Protein AF-A0A183HT15-F1 (afdb_monomer_lite)

Organism: NCBI:txid387005

pLDDT: mean 81.01, std 17.52, range [34.72, 97.5]

Foldseek 3Di:
DDDDDDDDPPPPPPPPPPPFDDDDPPDQATQPLVQADPPEAAEAEDEAEDEPQLCVVVVVPVVVVVVVVVVVQVSVQSNCVSRRYHYDYPYYYYDDHNDDDPVNVVVVVVVD

InterPro domains:
  IPR024079 Metallopeptidase, catalytic domain superfamily [G3DSA:3.40.390.10] (39-111)

Sequence (112 aa):
MSNITDQYETDEKIPRRSRREPAVWGEPAPDYSGVQLNDYIHFLHTLIFVDSKITNHYNSNMDNLKKNVMKLVQEANNYFYQINVRIIVVDILQTHCNNLSLYSFEEFRSRR

Radius of gyration: 23.67 Å; chains: 1; bounding box: 62×45×70 Å

Structure (mmCIF, N/CA/C/O backbone):
data_AF-A0A183HT15-F1
#
_entry.id   AF-A0A183HT15-F1
#
loop_
_atom_site.group_PDB
_atom_site.id
_atom_site.type_symbol
_atom_site.label_atom_id
_atom_site.label_alt_id
_atom_site.label_comp_id
_atom_site.label_asym_id
_atom_site.label_entity_id
_atom_site.label_seq_id
_atom_site.pdbx_PDB_ins_code
_atom_site.Cartn_x
_atom_site.Cartn_y
_atom_site.Cartn_z
_atom_site.occupancy
_atom_site.B_iso_or_equiv
_atom_site.auth_seq_id
_atom_site.auth_comp_id
_atom_site.auth_asym_id
_atom_site.auth_atom_id
_atom_site.pdbx_PDB_model_num
ATOM 1 N N . MET A 1 1 ? -44.783 36.878 48.214 1.00 39.12 1 MET A N 1
ATOM 2 C CA . MET A 1 1 ? -44.712 35.402 48.224 1.00 39.12 1 MET A CA 1
ATOM 3 C C . MET A 1 1 ? -44.898 34.905 46.799 1.00 39.12 1 MET A C 1
ATOM 5 O O . MET A 1 1 ? -45.881 35.302 46.195 1.00 39.12 1 MET A O 1
ATOM 9 N N . SER A 1 2 ? -43.964 34.059 46.338 1.00 39.66 2 SER A N 1
ATOM 10 C CA . SER A 1 2 ? -43.978 33.197 45.134 1.00 39.66 2 SER A CA 1
ATOM 11 C C . SER A 1 2 ? -44.034 33.872 43.753 1.00 39.66 2 SER A C 1
ATOM 13 O O . SER A 1 2 ? -44.817 34.788 43.562 1.00 39.66 2 SER A O 1
ATOM 15 N N . ASN A 1 3 ? -43.302 33.452 42.723 1.00 34.72 3 ASN A N 1
ATOM 16 C CA . ASN A 1 3 ? -42.272 32.424 42.585 1.00 34.72 3 ASN A CA 1
ATOM 17 C C . ASN A 1 3 ? -41.466 32.779 41.327 1.00 34.72 3 ASN A C 1
ATOM 19 O O . ASN A 1 3 ? -42.038 33.141 40.302 1.00 34.72 3 ASN A O 1
ATOM 23 N N . ILE A 1 4 ? -40.148 32.651 41.426 1.00 49.53 4 ILE A N 1
ATOM 24 C CA . ILE A 1 4 ? -39.240 32.544 40.284 1.00 49.53 4 ILE A CA 1
ATOM 25 C C . ILE A 1 4 ? -39.562 31.213 39.597 1.00 49.53 4 ILE A C 1
ATOM 27 O O . ILE A 1 4 ? -39.750 30.204 40.281 1.00 49.53 4 ILE A O 1
ATOM 31 N N . THR A 1 5 ? -39.655 31.178 38.270 1.00 41.47 5 THR A N 1
ATOM 32 C CA . THR A 1 5 ? -39.535 29.907 37.551 1.00 41.47 5 THR A CA 1
ATOM 33 C C . THR A 1 5 ? -38.815 30.132 36.238 1.00 41.47 5 THR A C 1
ATOM 35 O O . THR A 1 5 ? -39.332 30.761 35.316 1.00 41.47 5 THR A O 1
ATOM 38 N N . ASP A 1 6 ? -37.587 29.628 36.243 1.00 47.19 6 ASP A N 1
ATOM 39 C CA . ASP A 1 6 ? -36.683 29.447 35.126 1.00 47.19 6 ASP A CA 1
ATOM 40 C C . ASP A 1 6 ? -37.400 28.871 33.903 1.00 47.19 6 ASP A C 1
ATOM 42 O O . ASP A 1 6 ? -38.020 27.807 33.972 1.00 47.19 6 ASP A O 1
ATOM 46 N N . GLN A 1 7 ? -37.252 29.534 32.759 1.00 42.66 7 GLN A N 1
ATOM 47 C CA . GLN A 1 7 ? -37.323 28.846 31.478 1.00 42.66 7 GLN A CA 1
ATOM 48 C C . GLN A 1 7 ? -35.897 28.714 30.968 1.00 42.66 7 GLN A C 1
ATOM 50 O O . GLN A 1 7 ? -35.272 29.675 30.532 1.00 42.66 7 GLN A O 1
ATOM 55 N N . TYR A 1 8 ? -35.387 27.497 31.121 1.00 42.56 8 TYR A N 1
ATOM 56 C CA . TYR A 1 8 ? -34.143 27.016 30.559 1.00 42.56 8 TYR A CA 1
ATOM 57 C C . TYR A 1 8 ? -34.155 27.247 29.043 1.00 42.56 8 TYR A C 1
ATOM 59 O O . TYR A 1 8 ? -34.782 26.490 28.303 1.00 42.56 8 TYR A O 1
ATOM 67 N N . GLU A 1 9 ? -33.442 28.273 28.578 1.00 41.44 9 GLU A N 1
ATOM 68 C CA . GLU A 1 9 ? -32.868 28.258 27.237 1.00 41.44 9 GLU A CA 1
ATOM 69 C C . GLU A 1 9 ? -31.937 27.046 27.188 1.00 41.44 9 GLU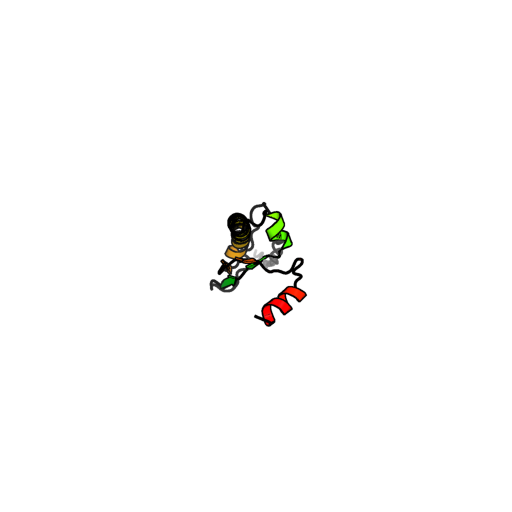 A C 1
ATOM 71 O O . GLU A 1 9 ? -30.816 27.057 27.702 1.00 41.44 9 GLU A O 1
ATOM 76 N N . THR A 1 10 ? -32.430 25.945 26.625 1.00 45.44 10 THR A N 1
ATOM 77 C CA . THR A 1 10 ? -31.576 24.877 26.125 1.00 45.44 10 THR A CA 1
ATOM 78 C C . THR A 1 10 ? -30.768 25.471 24.988 1.00 45.44 10 THR A C 1
ATOM 80 O O . THR A 1 10 ? -31.184 25.457 23.832 1.00 45.44 10 THR A O 1
ATOM 83 N N . ASP A 1 11 ? -29.627 26.040 25.360 1.00 43.84 11 ASP A N 1
ATOM 84 C CA . ASP A 1 11 ? -28.505 26.348 24.494 1.00 43.84 11 ASP A CA 1
ATOM 85 C C . ASP A 1 11 ? -28.067 25.007 23.887 1.00 43.84 11 ASP A C 1
ATOM 87 O O . ASP A 1 11 ? -27.216 24.288 24.426 1.00 43.84 11 ASP A O 1
ATOM 91 N N . GLU A 1 12 ? -28.771 24.584 22.829 1.00 46.84 12 GLU A N 1
ATOM 92 C CA . GLU A 1 12 ? -28.378 23.479 21.972 1.00 46.84 12 GLU A CA 1
ATOM 93 C C . GLU A 1 12 ? -27.013 23.861 21.419 1.00 46.84 12 GLU A C 1
ATOM 95 O O . GLU A 1 12 ? -26.879 24.528 20.392 1.00 46.84 12 GLU A O 1
ATOM 100 N N . LYS A 1 13 ? -25.971 23.465 22.153 1.00 47.97 13 LYS A N 1
ATOM 101 C CA . LYS A 1 13 ? -24.593 23.505 21.698 1.00 47.97 13 LYS A CA 1
ATOM 102 C C . LYS A 1 13 ? -24.546 22.653 20.447 1.00 47.97 13 LYS A C 1
ATOM 104 O O . LYS A 1 13 ? -24.332 21.445 20.528 1.00 47.97 13 LYS A O 1
ATOM 109 N N . ILE A 1 14 ? -24.742 23.295 19.297 1.00 48.78 14 ILE A N 1
ATOM 110 C CA . ILE A 1 14 ? -24.435 22.738 17.990 1.00 48.78 14 ILE A CA 1
ATOM 111 C C . ILE A 1 14 ? -23.033 22.154 18.157 1.00 48.78 14 ILE A C 1
ATOM 113 O O . ILE A 1 14 ? -22.107 22.921 18.459 1.00 48.78 14 ILE A O 1
ATOM 117 N N . PRO A 1 15 ? -22.862 20.821 18.080 1.00 53.97 15 PRO A N 1
ATOM 118 C CA . PRO A 1 15 ? -21.576 20.216 18.346 1.00 53.97 15 PRO A CA 1
ATOM 119 C C . PRO A 1 15 ? -20.614 20.856 17.361 1.00 53.97 15 PRO A C 1
ATOM 121 O O . PRO A 1 15 ? -20.802 20.762 16.144 1.00 53.97 15 PRO A O 1
ATOM 124 N N . ARG A 1 16 ? -19.633 21.598 17.895 1.00 52.09 16 ARG A N 1
ATOM 125 C CA . ARG A 1 16 ? -18.547 22.173 17.103 1.00 52.09 16 ARG A CA 1
ATOM 126 C C . ARG A 1 16 ? -18.064 21.029 16.236 1.00 52.09 16 ARG A C 1
ATOM 128 O O . ARG A 1 16 ? -17.613 20.033 16.797 1.00 52.09 16 ARG A O 1
ATOM 135 N N . ARG A 1 17 ? -18.245 21.120 14.910 1.00 53.31 17 ARG A N 1
ATOM 136 C CA . ARG A 1 17 ? -17.742 20.108 13.975 1.00 53.31 17 ARG A CA 1
ATOM 137 C C . ARG A 1 17 ? -16.314 19.828 14.407 1.00 53.31 17 ARG A C 1
ATOM 139 O O . ARG A 1 17 ? -15.484 20.730 14.294 1.00 53.31 17 ARG A O 1
ATOM 146 N N . SER A 1 18 ? -16.075 18.641 14.972 1.00 58.31 18 SER A N 1
ATOM 147 C CA . SER A 1 18 ?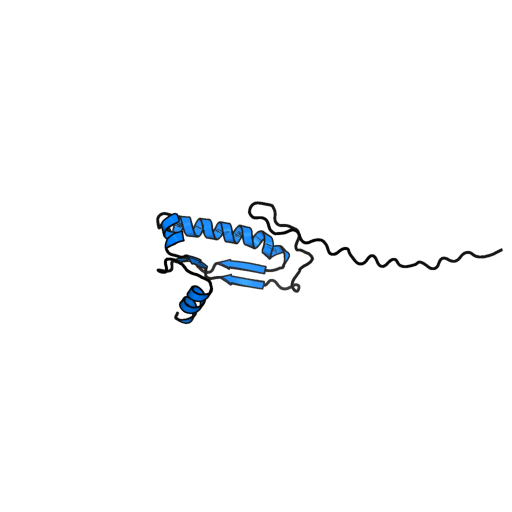 -14.735 18.234 15.367 1.00 58.31 18 SER A CA 1
ATOM 148 C C . SER A 1 18 ? -13.896 18.406 14.115 1.00 58.31 18 SER A C 1
ATOM 150 O O . SER A 1 18 ? -14.211 17.834 13.063 1.00 58.31 18 SER A O 1
ATOM 152 N N . ARG A 1 19 ? -12.968 19.360 14.159 1.00 57.28 19 ARG A N 1
ATOM 153 C CA . ARG A 1 19 ? -12.181 19.729 12.995 1.00 57.28 19 ARG A CA 1
ATOM 154 C C . ARG A 1 19 ? -11.306 18.519 12.717 1.00 57.28 19 ARG A C 1
ATOM 156 O O . ARG A 1 19 ? -10.331 18.306 13.420 1.00 57.28 19 ARG A O 1
ATOM 163 N N . ARG A 1 20 ? -11.715 17.710 11.737 1.00 64.69 20 ARG A N 1
ATOM 164 C CA . ARG A 1 20 ? -10.988 16.508 11.325 1.00 64.69 20 ARG A CA 1
ATOM 165 C C . ARG A 1 20 ? -9.570 16.930 10.974 1.00 64.69 20 ARG A C 1
ATOM 167 O O . ARG A 1 20 ? -9.385 17.794 10.112 1.00 64.69 20 ARG A O 1
ATOM 174 N N . GLU A 1 21 ? -8.597 16.366 11.668 1.00 77.75 21 GLU A N 1
ATOM 175 C CA . GLU A 1 21 ? -7.202 16.647 11.372 1.00 77.75 21 GLU A CA 1
ATOM 176 C C . GLU A 1 21 ? -6.791 15.880 10.105 1.00 77.75 21 GLU A C 1
ATOM 178 O O . GLU A 1 21 ? -7.303 14.783 9.833 1.00 77.75 21 GLU A O 1
ATOM 183 N N . PRO A 1 22 ? -5.933 16.478 9.263 1.00 79.62 22 PRO A N 1
ATOM 184 C CA . PRO A 1 22 ? -5.454 15.810 8.065 1.00 79.62 22 PRO A CA 1
ATOM 185 C C . PRO A 1 22 ? -4.622 14.587 8.451 1.00 79.62 22 PRO A C 1
ATOM 187 O O . PRO A 1 22 ? -3.840 14.634 9.397 1.00 79.62 22 PRO A O 1
ATOM 190 N N . ALA A 1 23 ? -4.750 13.508 7.683 1.00 79.50 23 ALA A N 1
ATOM 191 C CA . ALA A 1 23 ? -3.823 12.395 7.791 1.00 79.50 23 ALA A CA 1
ATOM 192 C C . ALA A 1 23 ? -2.438 12.875 7.333 1.00 79.50 23 ALA A C 1
ATOM 194 O O . ALA A 1 23 ? -2.260 13.252 6.172 1.00 79.50 23 ALA A O 1
ATOM 195 N N . VAL A 1 24 ? -1.472 12.885 8.251 1.00 83.31 24 VAL A N 1
ATOM 196 C CA . VAL A 1 24 ? -0.072 13.214 7.964 1.00 83.31 24 VAL A CA 1
ATOM 197 C C . VAL A 1 24 ? 0.735 11.925 7.983 1.00 83.31 24 VAL A C 1
ATOM 199 O O . VAL A 1 24 ? 0.647 11.137 8.921 1.00 83.31 24 VAL A O 1
ATOM 202 N N . TRP A 1 25 ? 1.506 11.695 6.922 1.00 75.56 25 TRP A N 1
ATOM 203 C CA . TRP A 1 25 ? 2.304 10.483 6.785 1.00 75.56 25 TRP A CA 1
ATOM 204 C C . TRP A 1 25 ? 3.407 10.418 7.847 1.00 75.56 25 TRP A C 1
ATOM 206 O O . TRP A 1 25 ? 4.207 11.345 7.956 1.00 75.56 25 TRP A O 1
ATOM 216 N N . GLY A 1 26 ? 3.479 9.305 8.579 1.00 76.94 26 GLY A N 1
ATOM 217 C CA . GLY A 1 26 ? 4.474 9.084 9.634 1.00 76.94 26 GLY A CA 1
ATOM 218 C C . GLY A 1 26 ? 4.083 9.633 11.010 1.00 76.94 26 GLY A C 1
ATOM 219 O O . GLY A 1 26 ? 4.760 9.322 11.985 1.00 76.94 26 GLY A O 1
ATOM 220 N N . GLU A 1 27 ? 2.986 10.383 11.101 1.00 83.12 27 GLU A N 1
ATOM 221 C CA . GLU A 1 27 ? 2.368 10.782 12.366 1.00 83.12 27 GLU A CA 1
ATOM 222 C C . GLU A 1 27 ? 1.271 9.777 12.760 1.00 83.12 27 GLU A C 1
ATOM 224 O O . GLU A 1 27 ? 0.699 9.113 11.884 1.00 83.12 27 GLU A O 1
ATOM 229 N N . PRO A 1 28 ? 0.930 9.659 14.057 1.00 80.50 28 PRO A N 1
ATOM 230 C CA . PRO A 1 28 ? -0.211 8.862 14.492 1.00 80.50 28 PRO A CA 1
ATOM 231 C C . PRO A 1 28 ? -1.492 9.247 13.744 1.00 80.50 28 PRO A C 1
ATOM 233 O O . PRO A 1 28 ? -1.751 10.423 13.487 1.00 80.50 28 PRO A O 1
ATOM 236 N N . ALA A 1 29 ? -2.311 8.250 13.404 1.00 80.56 29 ALA A N 1
ATOM 237 C CA . ALA A 1 29 ? -3.566 8.495 12.708 1.00 80.56 29 ALA A CA 1
ATOM 238 C C . ALA A 1 29 ? -4.501 9.378 13.560 1.00 80.56 29 ALA A C 1
ATOM 240 O O . ALA A 1 29 ? -4.775 9.013 14.707 1.00 80.56 29 ALA A O 1
ATOM 241 N N . PRO A 1 30 ? -5.024 10.497 13.017 1.00 81.94 30 PRO A N 1
ATOM 242 C CA . PRO A 1 30 ? -6.045 11.283 13.698 1.00 81.94 30 PRO A CA 1
ATOM 243 C C . PRO A 1 30 ? -7.304 10.475 14.006 1.00 81.94 30 PRO A C 1
ATOM 245 O O . PRO A 1 30 ? -7.552 9.440 13.387 1.00 81.94 30 PRO A O 1
ATOM 248 N N . ASP A 1 31 ? -8.125 10.979 14.925 1.00 83.50 31 ASP A N 1
ATOM 249 C CA . ASP A 1 31 ? -9.404 10.357 15.257 1.00 83.50 31 ASP A CA 1
ATOM 250 C C . ASP A 1 31 ? -10.460 10.605 14.159 1.00 83.50 31 ASP A C 1
ATOM 252 O O . ASP A 1 31 ? -10.923 11.728 13.931 1.00 83.50 31 ASP A O 1
ATOM 256 N N . TYR A 1 32 ? -10.857 9.525 13.489 1.00 78.62 32 TYR A N 1
ATOM 257 C CA . TYR A 1 32 ? -11.916 9.453 12.483 1.00 78.62 32 TYR A CA 1
ATOM 258 C C . TYR A 1 32 ? -13.138 8.655 12.958 1.00 78.62 32 TYR A C 1
ATOM 260 O O . TYR A 1 32 ? -14.033 8.392 12.154 1.00 78.62 32 TYR A O 1
ATOM 268 N N . SER A 1 33 ? -13.229 8.302 14.244 1.00 74.25 33 SER A N 1
ATOM 269 C CA . SER A 1 33 ? -14.343 7.522 14.809 1.00 74.25 33 SER A CA 1
ATOM 270 C C . SER A 1 33 ? -15.720 8.164 14.591 1.00 74.25 33 SER A C 1
ATOM 272 O O . SER A 1 33 ? -16.717 7.468 14.418 1.00 74.25 33 SER A O 1
ATOM 274 N N . GLY A 1 34 ? -15.785 9.496 14.486 1.00 73.06 34 GLY A N 1
ATOM 275 C CA . GLY A 1 34 ? -17.009 10.227 14.133 1.00 73.06 34 GLY A CA 1
ATOM 276 C C . GLY A 1 34 ? -17.489 10.029 12.685 1.00 73.06 34 GLY A C 1
ATOM 277 O O . GLY A 1 34 ? -18.457 10.666 12.272 1.00 73.06 34 GLY A O 1
ATOM 278 N N . VAL A 1 35 ? -16.795 9.208 11.889 1.00 73.81 35 VAL A N 1
ATOM 279 C CA . VAL A 1 35 ? -17.108 8.873 10.489 1.00 73.81 35 VAL A CA 1
ATOM 280 C C . VAL A 1 35 ? -17.270 7.364 10.325 1.00 73.81 35 VAL A C 1
ATOM 282 O O . VAL A 1 35 ? -16.854 6.788 9.321 1.00 73.81 35 VAL A O 1
ATOM 285 N N . GLN A 1 36 ? -17.855 6.699 11.317 1.00 63.84 36 GLN A N 1
ATOM 286 C CA . GLN A 1 36 ? -18.218 5.303 11.149 1.00 63.84 36 GLN A CA 1
ATOM 287 C C . GLN A 1 36 ? -19.207 5.183 9.985 1.00 63.84 36 GLN A C 1
ATOM 289 O O . GLN A 1 36 ? -20.311 5.733 9.995 1.00 63.84 36 GLN A O 1
ATOM 294 N N . LEU A 1 37 ? -18.778 4.450 8.954 1.00 64.50 37 LEU A N 1
ATOM 295 C CA . LEU A 1 37 ? -19.705 3.726 8.098 1.00 64.50 37 LEU A CA 1
ATOM 296 C C . LEU A 1 37 ? -20.565 2.834 9.011 1.00 64.50 37 LEU A C 1
ATOM 298 O O . LEU A 1 37 ? -20.187 2.588 10.155 1.00 64.50 37 LEU A O 1
ATOM 302 N N . ASN A 1 38 ? -21.724 2.387 8.528 1.00 70.88 38 ASN A N 1
ATOM 303 C CA . ASN A 1 38 ? -22.574 1.413 9.225 1.00 70.88 38 ASN A CA 1
ATOM 304 C C . ASN A 1 38 ? -21.773 0.330 9.991 1.00 70.88 38 ASN A C 1
ATOM 306 O O . ASN A 1 38 ? -20.627 0.044 9.657 1.00 70.88 38 ASN A O 1
ATOM 310 N N . ASP A 1 39 ? -22.386 -0.337 10.971 1.00 80.88 39 ASP A N 1
ATOM 311 C CA . ASP A 1 39 ? -21.701 -1.297 11.868 1.00 80.88 39 ASP A CA 1
ATOM 312 C C . ASP A 1 39 ? -21.055 -2.519 11.167 1.00 80.88 39 ASP A C 1
ATOM 314 O O . ASP A 1 39 ? -20.495 -3.407 11.812 1.00 80.88 39 ASP A O 1
ATOM 318 N N . TYR A 1 40 ? -21.112 -2.582 9.836 1.00 88.12 40 TYR A N 1
ATOM 319 C CA . TYR A 1 40 ? -20.489 -3.601 9.015 1.00 88.12 40 TYR A CA 1
ATOM 320 C C . TYR A 1 40 ? -19.045 -3.262 8.660 1.00 88.12 40 TYR A C 1
ATOM 322 O O . TYR A 1 40 ? -18.688 -2.151 8.275 1.00 88.12 40 TYR A O 1
ATOM 330 N N . ILE A 1 41 ? -18.220 -4.302 8.703 1.00 90.50 41 ILE A N 1
ATOM 331 C CA . ILE A 1 41 ? -16.842 -4.263 8.241 1.00 90.50 41 ILE A CA 1
ATOM 332 C C . ILE A 1 41 ? -16.810 -4.395 6.716 1.00 90.50 41 ILE A C 1
ATOM 334 O O . ILE A 1 41 ? -17.261 -5.401 6.167 1.00 90.50 41 ILE A O 1
ATOM 338 N N . HIS A 1 42 ? -16.202 -3.422 6.042 1.00 91.94 42 HIS A N 1
ATOM 339 C CA . HIS A 1 42 ? -15.987 -3.433 4.597 1.00 91.94 42 HIS A CA 1
ATOM 340 C C . HIS A 1 42 ? -14.582 -3.932 4.270 1.00 91.94 42 HIS A C 1
ATOM 342 O O . HIS A 1 42 ? -13.584 -3.327 4.666 1.00 91.94 42 HIS A O 1
ATOM 348 N N . PHE A 1 43 ? -14.492 -5.027 3.519 1.00 94.62 43 PHE A N 1
ATOM 349 C CA . PHE A 1 43 ? -13.220 -5.567 3.045 1.00 94.62 43 PHE A CA 1
ATOM 350 C C . PHE A 1 43 ? -12.937 -5.096 1.621 1.00 94.62 43 PHE A C 1
ATOM 352 O O . PHE A 1 43 ? -13.646 -5.460 0.682 1.00 94.62 43 PHE A O 1
ATOM 359 N N . LEU A 1 44 ? -11.873 -4.313 1.454 1.00 95.44 44 LEU A N 1
ATOM 360 C CA . LEU A 1 44 ? -11.395 -3.883 0.148 1.00 95.44 44 LEU A CA 1
ATOM 361 C C . LEU A 1 44 ? -10.295 -4.836 -0.323 1.00 95.44 44 LEU A C 1
ATOM 363 O O . LEU A 1 44 ? -9.142 -4.722 0.089 1.00 95.44 44 LEU A O 1
ATOM 367 N N . HIS A 1 45 ? -10.665 -5.780 -1.183 1.00 96.81 45 HIS A N 1
ATOM 368 C CA . HIS A 1 45 ? -9.712 -6.665 -1.846 1.00 96.81 45 HIS A CA 1
ATOM 369 C C . HIS A 1 45 ? -9.002 -5.902 -2.967 1.00 96.81 45 HIS A C 1
ATOM 371 O O . HIS A 1 45 ? -9.618 -5.526 -3.965 1.00 96.81 45 HIS A O 1
ATOM 377 N N . THR A 1 46 ? -7.704 -5.674 -2.800 1.00 95.44 46 THR A N 1
ATOM 378 C CA . THR A 1 46 ? -6.920 -4.785 -3.657 1.00 95.44 46 THR A CA 1
ATOM 379 C C . THR A 1 46 ? -5.818 -5.550 -4.372 1.00 95.44 46 THR A C 1
ATOM 381 O O . THR A 1 46 ? -4.998 -6.219 -3.746 1.00 95.44 46 THR A O 1
ATOM 384 N N . LEU A 1 47 ? -5.761 -5.389 -5.692 1.00 95.19 47 LEU A N 1
ATOM 385 C CA . LEU A 1 47 ? -4.616 -5.760 -6.516 1.00 95.19 47 LEU A CA 1
ATOM 386 C C . LEU A 1 47 ? -3.792 -4.500 -6.780 1.00 95.19 47 LEU A C 1
ATOM 388 O O . LEU A 1 47 ? -4.312 -3.532 -7.338 1.00 95.19 47 LEU A O 1
ATOM 392 N N . ILE A 1 48 ? -2.529 -4.497 -6.361 1.00 95.19 48 ILE A N 1
ATOM 393 C CA . ILE A 1 48 ? -1.661 -3.325 -6.488 1.00 95.19 48 ILE A CA 1
ATOM 394 C C . ILE A 1 48 ? -0.780 -3.491 -7.718 1.00 95.19 48 ILE A C 1
ATOM 396 O O . ILE A 1 48 ? -0.110 -4.508 -7.878 1.00 95.19 48 ILE A O 1
ATOM 400 N N . PHE A 1 49 ? -0.753 -2.470 -8.569 1.00 93.75 49 PHE A N 1
ATOM 401 C CA . PHE A 1 49 ? 0.136 -2.414 -9.720 1.00 93.75 49 PHE A CA 1
ATOM 402 C C . PHE A 1 49 ? 1.225 -1.380 -9.492 1.00 93.75 49 PHE A C 1
ATOM 404 O O . PHE A 1 49 ? 0.953 -0.267 -9.048 1.00 93.75 49 PHE A O 1
ATOM 411 N N . VAL A 1 50 ? 2.456 -1.759 -9.811 1.00 93.38 50 VAL A N 1
ATOM 412 C CA . VAL A 1 50 ? 3.633 -0.913 -9.650 1.00 93.38 50 VAL A CA 1
ATOM 413 C C . VAL A 1 50 ? 4.281 -0.705 -11.010 1.00 93.38 50 VAL A C 1
ATOM 415 O O . VAL A 1 50 ? 4.397 -1.636 -11.808 1.00 93.38 50 VAL A O 1
ATOM 418 N N . ASP A 1 51 ? 4.629 0.539 -11.320 1.00 92.50 51 ASP A N 1
ATOM 419 C CA . ASP A 1 51 ? 5.241 0.880 -12.598 1.00 92.50 51 ASP A CA 1
ATOM 420 C C . ASP A 1 51 ? 6.723 0.477 -12.652 1.00 92.50 51 ASP A C 1
ATOM 422 O O . ASP A 1 51 ? 7.368 0.186 -11.639 1.00 92.50 51 ASP A O 1
ATOM 426 N N . SER A 1 52 ? 7.275 0.443 -13.863 1.00 91.94 52 SER A N 1
ATOM 427 C CA . SER A 1 52 ? 8.666 0.033 -14.062 1.00 91.94 52 SER A CA 1
ATOM 428 C C . SER A 1 52 ? 9.672 1.016 -13.452 1.00 91.94 52 SER A C 1
ATOM 430 O O . SER A 1 52 ? 10.773 0.603 -13.096 1.00 91.94 52 SER A O 1
ATOM 432 N N . LYS A 1 53 ? 9.324 2.297 -13.272 1.00 92.81 53 LYS A N 1
ATOM 433 C CA . LYS A 1 53 ? 10.219 3.267 -12.623 1.00 92.81 53 LYS A CA 1
ATOM 434 C C . LYS A 1 53 ? 10.371 2.984 -11.138 1.00 92.81 53 LYS A C 1
ATOM 436 O O . LYS A 1 53 ? 11.495 2.991 -10.641 1.00 92.81 53 LYS A O 1
ATOM 441 N N . ILE A 1 54 ? 9.271 2.702 -10.446 1.00 91.88 54 ILE A N 1
ATOM 442 C CA . ILE A 1 54 ? 9.289 2.316 -9.037 1.00 91.88 54 ILE A CA 1
ATOM 443 C C . ILE A 1 54 ? 10.028 0.987 -8.893 1.00 91.88 54 ILE A C 1
ATOM 445 O O . ILE A 1 54 ? 10.922 0.882 -8.059 1.00 91.88 54 ILE A O 1
ATOM 449 N N . THR A 1 55 ? 9.751 -0.008 -9.741 1.00 93.38 55 THR A N 1
ATOM 450 C CA . THR A 1 55 ? 10.499 -1.272 -9.690 1.00 93.38 55 THR A CA 1
ATOM 451 C C . THR A 1 55 ? 12.004 -1.065 -9.876 1.00 93.38 55 THR A C 1
ATOM 453 O O . THR A 1 55 ? 12.799 -1.612 -9.108 1.00 93.38 55 THR A O 1
ATOM 456 N N . ASN A 1 56 ? 12.411 -0.214 -10.820 1.00 93.50 56 ASN A N 1
ATOM 457 C CA . ASN A 1 56 ? 13.818 0.125 -11.034 1.00 93.50 56 ASN A CA 1
ATOM 458 C C . ASN A 1 56 ? 14.436 0.870 -9.842 1.00 93.50 56 ASN A C 1
ATOM 460 O O . ASN A 1 56 ? 15.582 0.597 -9.497 1.00 93.50 56 ASN A O 1
ATOM 464 N N . HIS A 1 57 ? 13.686 1.753 -9.174 1.00 94.25 57 HIS A N 1
ATOM 465 C CA . HIS A 1 57 ? 14.134 2.428 -7.950 1.00 94.25 57 HIS A CA 1
ATOM 466 C C . HIS A 1 57 ? 14.490 1.432 -6.834 1.00 94.25 57 HIS A C 1
ATOM 468 O O . HIS A 1 57 ? 15.454 1.636 -6.101 1.00 94.25 57 HIS A O 1
ATOM 474 N N . TYR A 1 58 ? 13.769 0.312 -6.752 1.00 94.88 58 TYR A N 1
ATOM 475 C CA . TYR A 1 58 ? 14.074 -0.794 -5.839 1.00 94.88 58 TYR A CA 1
ATOM 476 C C . TYR A 1 58 ? 15.055 -1.825 -6.432 1.00 94.88 58 TYR A C 1
ATOM 478 O O . TYR A 1 58 ? 15.086 -2.974 -5.987 1.00 94.88 58 TYR A O 1
ATOM 486 N N . ASN A 1 59 ? 15.870 -1.440 -7.421 1.00 95.38 59 ASN A N 1
ATOM 487 C CA . ASN A 1 59 ? 16.850 -2.297 -8.103 1.00 95.38 59 ASN A CA 1
ATOM 488 C C . ASN A 1 59 ? 16.241 -3.576 -8.702 1.00 95.38 59 ASN A C 1
ATOM 490 O O . ASN A 1 59 ? 16.877 -4.627 -8.713 1.00 95.38 59 ASN A O 1
ATOM 494 N N . SER A 1 60 ? 14.988 -3.511 -9.161 1.00 93.19 60 SER A N 1
ATOM 495 C CA . SER A 1 60 ? 14.219 -4.669 -9.642 1.00 93.19 60 SER A CA 1
ATOM 496 C C . SER A 1 60 ? 14.045 -5.802 -8.619 1.00 93.19 60 SER A C 1
ATOM 498 O O . SER A 1 60 ? 13.647 -6.910 -8.974 1.00 93.19 60 SER A O 1
ATOM 500 N N . ASN A 1 61 ? 14.292 -5.538 -7.332 1.00 96.19 61 ASN A N 1
ATOM 501 C CA . ASN A 1 61 ? 14.063 -6.500 -6.263 1.00 96.19 61 ASN A CA 1
ATOM 502 C C . ASN A 1 61 ? 12.589 -6.455 -5.833 1.00 96.19 61 ASN A C 1
ATOM 504 O O . ASN A 1 61 ? 12.188 -5.653 -4.982 1.00 96.19 61 ASN A O 1
ATOM 508 N N . MET A 1 62 ? 11.784 -7.330 -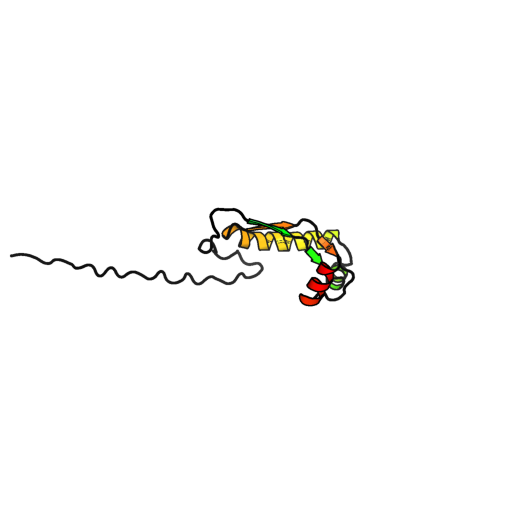6.438 1.00 94.69 62 MET A N 1
ATOM 509 C CA . MET A 1 62 ? 10.348 -7.402 -6.174 1.00 94.69 62 MET A CA 1
ATOM 510 C C . MET A 1 62 ? 10.022 -7.790 -4.729 1.00 94.69 62 MET A C 1
ATOM 512 O O . MET A 1 62 ? 9.039 -7.285 -4.200 1.00 94.69 62 MET A O 1
ATOM 516 N N . ASP A 1 63 ? 10.840 -8.596 -4.052 1.00 96.56 63 ASP A N 1
ATOM 517 C CA . ASP A 1 63 ? 10.590 -8.967 -2.651 1.00 96.56 63 ASP A CA 1
ATOM 518 C C . ASP A 1 63 ? 10.714 -7.756 -1.721 1.00 96.56 63 ASP A C 1
ATOM 520 O O . ASP A 1 63 ? 9.848 -7.500 -0.877 1.00 96.56 63 ASP A O 1
ATOM 524 N N . ASN A 1 64 ? 11.764 -6.952 -1.911 1.00 96.38 64 ASN A N 1
ATOM 525 C CA . ASN A 1 64 ? 11.954 -5.715 -1.160 1.00 96.38 64 ASN A CA 1
ATOM 526 C C . ASN A 1 64 ? 10.848 -4.697 -1.476 1.00 96.38 64 ASN A C 1
ATOM 528 O O . ASN A 1 64 ? 10.300 -4.067 -0.570 1.00 96.38 64 ASN A O 1
ATOM 532 N N . LEU A 1 65 ? 10.475 -4.557 -2.747 1.00 96.31 65 LEU A N 1
ATOM 533 C CA . LEU A 1 65 ? 9.387 -3.678 -3.167 1.00 96.31 65 LEU A CA 1
ATOM 534 C C . LEU A 1 65 ? 8.054 -4.099 -2.539 1.00 96.31 65 LEU A C 1
ATOM 536 O O . LEU A 1 65 ? 7.403 -3.275 -1.898 1.00 96.31 65 LEU A O 1
ATOM 540 N N . LYS A 1 66 ? 7.683 -5.384 -2.632 1.00 97.06 66 LYS A N 1
ATOM 541 C CA . LYS A 1 66 ? 6.466 -5.932 -2.015 1.00 97.06 66 LYS A CA 1
ATOM 542 C C . LYS A 1 66 ? 6.450 -5.675 -0.512 1.00 97.06 66 LYS A C 1
ATOM 544 O O . LYS A 1 66 ? 5.449 -5.194 0.010 1.00 97.06 66 LYS A O 1
ATOM 549 N N . LYS A 1 67 ? 7.571 -5.897 0.183 1.00 97.00 67 LYS A N 1
ATOM 550 C CA . LYS A 1 67 ? 7.697 -5.602 1.618 1.00 97.00 67 LYS A CA 1
ATOM 551 C C . LYS A 1 67 ? 7.422 -4.130 1.941 1.00 97.00 67 LYS A C 1
ATOM 553 O O . LYS A 1 67 ? 6.741 -3.846 2.922 1.00 97.00 67 LYS A O 1
ATOM 558 N N . ASN A 1 68 ? 7.934 -3.193 1.144 1.00 95.81 68 ASN A N 1
ATOM 559 C CA . ASN A 1 68 ? 7.712 -1.762 1.375 1.00 95.81 68 ASN A CA 1
ATOM 560 C C . ASN A 1 68 ? 6.285 -1.321 1.016 1.00 95.81 68 ASN A C 1
ATOM 562 O O . ASN A 1 68 ? 5.690 -0.549 1.763 1.00 95.81 68 ASN A O 1
ATOM 566 N N . VAL A 1 69 ? 5.695 -1.867 -0.050 1.00 96.00 69 VAL A N 1
ATOM 567 C CA . VAL A 1 69 ? 4.277 -1.649 -0.382 1.00 96.00 69 VAL A CA 1
ATOM 568 C C . VAL A 1 69 ? 3.366 -2.184 0.727 1.00 96.00 69 VAL A C 1
ATOM 570 O O . VAL A 1 69 ? 2.421 -1.509 1.121 1.00 96.00 69 VAL A O 1
ATOM 573 N N . MET A 1 70 ? 3.667 -3.352 1.299 1.00 96.56 70 MET A N 1
ATOM 574 C CA . MET A 1 70 ? 2.890 -3.889 2.421 1.00 96.56 70 MET A CA 1
ATOM 575 C C . MET A 1 70 ? 2.968 -3.002 3.669 1.00 96.56 70 MET A C 1
ATOM 577 O O . MET A 1 70 ? 1.952 -2.828 4.334 1.00 96.56 70 MET A O 1
ATOM 581 N N . LYS A 1 71 ? 4.123 -2.383 3.960 1.00 95.19 71 LYS A N 1
ATOM 582 C CA . LYS A 1 71 ? 4.228 -1.374 5.032 1.00 95.19 71 LYS A CA 1
ATOM 583 C C . LYS A 1 71 ? 3.347 -0.156 4.752 1.00 95.19 71 LYS A C 1
ATOM 585 O O . LYS A 1 71 ? 2.635 0.286 5.642 1.00 95.19 71 LYS A O 1
ATOM 590 N N . LEU A 1 72 ? 3.352 0.349 3.516 1.00 93.31 72 LEU A N 1
ATOM 591 C CA . LEU A 1 72 ? 2.481 1.453 3.094 1.00 93.31 72 LEU A CA 1
ATOM 592 C C . LEU A 1 72 ? 0.998 1.117 3.321 1.00 93.31 72 LEU A C 1
ATOM 594 O O . LEU A 1 72 ? 0.255 1.933 3.860 1.00 93.31 72 LEU A O 1
ATOM 598 N N . VAL A 1 73 ? 0.570 -0.094 2.954 1.00 94.94 73 VAL A N 1
ATOM 599 C CA . VAL A 1 73 ? -0.814 -0.542 3.174 1.00 94.94 73 VAL A CA 1
ATOM 600 C C . VAL A 1 73 ? -1.124 -0.732 4.657 1.00 94.94 73 VAL A C 1
ATOM 602 O O . VAL A 1 73 ? -2.228 -0.410 5.089 1.00 94.94 73 VAL A O 1
ATOM 605 N N . GLN A 1 74 ? -0.173 -1.230 5.447 1.00 93.56 74 GLN A N 1
ATOM 606 C CA . GLN A 1 74 ? -0.335 -1.360 6.893 1.00 93.56 74 GLN A CA 1
ATOM 607 C C . GLN A 1 74 ? -0.569 0.005 7.547 1.00 93.56 74 GLN A C 1
ATOM 609 O O . GLN A 1 74 ? -1.523 0.147 8.308 1.00 93.56 74 GLN A O 1
ATOM 614 N N . GLU A 1 75 ? 0.240 1.007 7.196 1.00 91.38 75 GLU A N 1
ATOM 615 C CA . GLU A 1 75 ? 0.033 2.377 7.665 1.00 91.38 75 GLU A CA 1
ATOM 616 C C . GLU A 1 75 ? -1.333 2.905 7.230 1.00 91.38 75 GLU A C 1
ATOM 618 O O . GLU A 1 75 ? -2.087 3.401 8.059 1.00 91.38 75 GLU A O 1
ATOM 623 N N . ALA A 1 76 ? -1.722 2.710 5.966 1.00 91.31 76 ALA A N 1
ATOM 624 C CA . ALA A 1 76 ? -3.041 3.110 5.480 1.00 91.31 76 ALA A CA 1
ATOM 625 C C . ALA A 1 76 ? -4.191 2.449 6.274 1.00 91.31 76 ALA A C 1
ATOM 627 O O . ALA A 1 76 ? -5.166 3.113 6.630 1.00 91.31 76 ALA A O 1
ATOM 628 N N . ASN A 1 77 ? -4.073 1.159 6.602 1.00 92.56 77 ASN A N 1
ATOM 629 C CA . ASN A 1 77 ? -5.073 0.433 7.388 1.00 92.56 77 ASN A CA 1
ATOM 630 C C . ASN A 1 77 ? -5.248 0.992 8.809 1.00 92.56 77 ASN A C 1
ATOM 632 O O . ASN A 1 77 ? -6.366 0.939 9.321 1.00 92.56 77 ASN A O 1
ATOM 636 N N . ASN A 1 78 ? -4.217 1.594 9.417 1.00 89.44 78 ASN A N 1
ATOM 637 C CA . ASN A 1 78 ? -4.350 2.266 10.719 1.00 89.44 78 ASN A CA 1
ATOM 638 C C . ASN A 1 78 ? -5.376 3.416 10.671 1.00 89.44 78 ASN A C 1
ATOM 640 O O . ASN A 1 78 ? -6.101 3.647 11.639 1.00 89.44 78 ASN A O 1
ATOM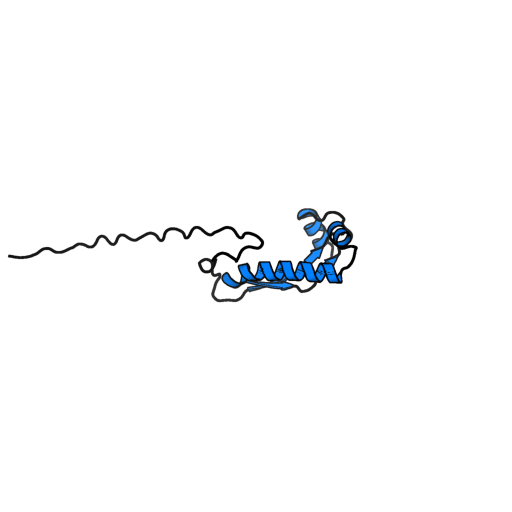 644 N N . TYR A 1 79 ? -5.484 4.100 9.527 1.00 87.81 79 TYR A N 1
ATOM 645 C CA . TYR A 1 79 ? -6.505 5.124 9.295 1.00 87.81 79 TYR A CA 1
ATOM 646 C C . TYR A 1 79 ? -7.871 4.487 8.986 1.00 87.81 79 TYR A C 1
ATOM 6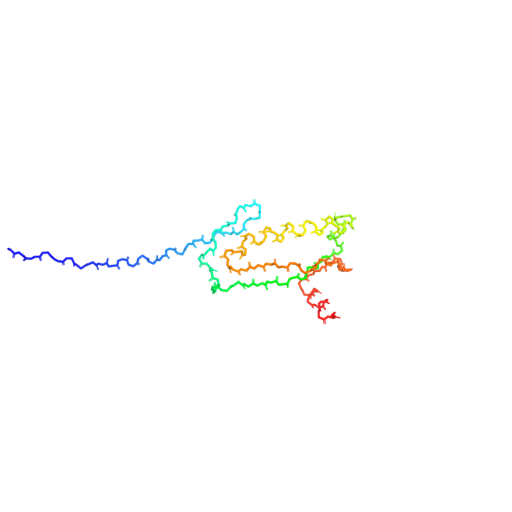48 O O . TYR A 1 79 ? -8.889 4.877 9.558 1.00 87.81 79 TYR A O 1
ATOM 656 N N . PHE A 1 80 ? -7.907 3.476 8.111 1.00 89.50 80 PHE A N 1
ATOM 657 C CA . PHE A 1 80 ? -9.157 2.874 7.626 1.00 89.50 80 PHE A CA 1
ATOM 658 C C . PHE A 1 80 ? -9.920 2.042 8.666 1.00 89.50 80 PHE A C 1
ATOM 660 O O . PHE A 1 80 ? -11.151 1.976 8.606 1.00 89.50 80 PHE A O 1
ATOM 667 N N . TYR A 1 81 ? -9.232 1.463 9.655 1.00 89.12 81 TYR A N 1
ATOM 668 C CA . TYR A 1 81 ? -9.879 0.700 10.727 1.00 89.12 81 TYR A CA 1
ATOM 669 C C . TYR A 1 81 ? -10.889 1.524 11.525 1.00 89.12 81 TYR A C 1
ATOM 671 O O . TYR A 1 81 ? -11.917 0.986 11.930 1.00 89.12 81 TYR A O 1
ATOM 679 N N . GLN A 1 82 ? -10.645 2.825 11.690 1.00 86.94 82 GLN A N 1
ATOM 680 C CA . GLN A 1 82 ? -11.532 3.724 12.434 1.00 86.94 82 GLN A CA 1
ATOM 681 C C . GLN A 1 82 ? -12.892 3.928 11.749 1.00 86.94 82 GLN A C 1
ATOM 683 O O . GLN A 1 82 ? -13.867 4.282 12.408 1.00 86.94 82 GLN A O 1
ATOM 688 N N . ILE A 1 83 ? -12.962 3.668 10.438 1.00 87.88 83 ILE A N 1
ATOM 689 C CA . ILE A 1 83 ? -14.174 3.793 9.618 1.00 87.88 83 ILE A CA 1
ATOM 690 C C . ILE A 1 83 ? -14.687 2.434 9.119 1.00 87.88 83 ILE A C 1
ATOM 692 O O . ILE A 1 83 ? -15.393 2.364 8.117 1.00 87.88 83 ILE A O 1
ATOM 696 N N . ASN A 1 84 ? -14.328 1.346 9.809 1.00 91.06 84 ASN A N 1
ATOM 697 C CA . ASN A 1 84 ? -14.724 -0.030 9.493 1.00 91.06 84 ASN A CA 1
ATOM 698 C C . ASN A 1 84 ? -14.270 -0.552 8.115 1.00 91.06 84 ASN A C 1
ATOM 700 O O . ASN A 1 84 ? -14.797 -1.557 7.640 1.00 91.06 84 ASN A O 1
ATOM 704 N N . VAL A 1 85 ? -13.247 0.044 7.496 1.00 91.69 85 VAL A N 1
ATOM 705 C CA . VAL A 1 85 ? -12.673 -0.431 6.226 1.00 91.69 85 VAL A CA 1
ATOM 706 C C . VAL A 1 85 ? -11.372 -1.193 6.480 1.00 91.69 85 VAL A C 1
ATOM 708 O O . VAL A 1 85 ? -10.556 -0.797 7.309 1.00 91.69 85 VAL A O 1
ATOM 711 N N . ARG A 1 86 ? -11.163 -2.304 5.769 1.00 93.75 86 ARG A N 1
ATOM 712 C CA . ARG A 1 86 ? -9.948 -3.128 5.854 1.00 93.75 86 ARG A CA 1
ATOM 713 C C . ARG A 1 86 ? -9.426 -3.426 4.454 1.00 93.75 86 ARG A C 1
ATOM 715 O O . ARG A 1 86 ? -10.095 -4.116 3.686 1.00 93.75 86 ARG A O 1
ATOM 722 N N . ILE A 1 87 ? -8.238 -2.926 4.122 1.00 96.25 87 ILE A N 1
ATOM 723 C CA . ILE A 1 87 ? -7.5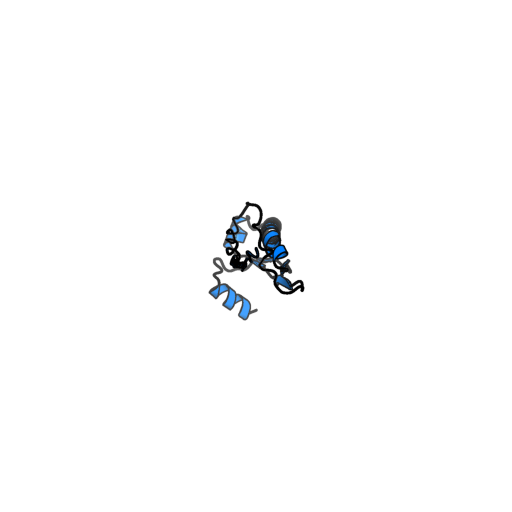59 -3.246 2.863 1.00 96.25 87 ILE A CA 1
ATOM 724 C C . ILE A 1 87 ? -6.913 -4.623 2.987 1.00 96.25 87 ILE A C 1
ATOM 726 O O . ILE A 1 87 ? -6.087 -4.852 3.872 1.00 96.25 87 ILE A O 1
ATOM 730 N N . ILE A 1 88 ? -7.263 -5.514 2.063 1.00 96.50 88 ILE A N 1
ATOM 731 C CA . ILE A 1 88 ? -6.670 -6.838 1.893 1.00 96.50 88 ILE A CA 1
ATOM 732 C C . ILE A 1 88 ? -5.932 -6.840 0.558 1.00 96.50 88 ILE A C 1
ATOM 734 O O . ILE A 1 88 ? -6.552 -6.797 -0.502 1.00 96.50 88 ILE A O 1
ATOM 738 N N . VAL A 1 89 ? -4.602 -6.888 0.600 1.00 97.50 89 VAL A N 1
ATOM 739 C CA . VAL A 1 89 ? -3.790 -6.990 -0.619 1.00 97.50 89 VAL A CA 1
ATOM 740 C C . VAL A 1 89 ? -3.846 -8.423 -1.132 1.00 97.50 89 VAL A C 1
ATOM 742 O O . VAL A 1 89 ? -3.421 -9.343 -0.440 1.00 97.50 89 VAL A O 1
ATOM 745 N N . VAL A 1 90 ? -4.369 -8.600 -2.342 1.00 97.50 90 VAL A N 1
ATOM 746 C CA . VAL A 1 90 ? -4.464 -9.904 -3.012 1.00 97.50 90 VAL A CA 1
ATOM 747 C C . VAL A 1 90 ? -3.137 -10.258 -3.678 1.00 97.50 90 VAL A C 1
ATOM 749 O O . VAL A 1 90 ? -2.638 -11.363 -3.506 1.00 97.50 90 VAL A O 1
ATOM 752 N N . ASP A 1 91 ? -2.549 -9.310 -4.410 1.00 96.19 91 ASP A N 1
ATOM 753 C CA . ASP A 1 91 ? -1.194 -9.421 -4.954 1.00 96.19 91 ASP A CA 1
ATOM 754 C C . ASP A 1 91 ? -0.641 -8.023 -5.285 1.00 96.19 91 ASP A C 1
ATOM 756 O O . ASP A 1 91 ? -1.354 -7.011 -5.273 1.00 96.19 91 ASP A O 1
ATOM 760 N N . ILE A 1 92 ? 0.652 -7.980 -5.582 1.00 96.19 92 ILE A N 1
ATOM 761 C CA . ILE A 1 92 ? 1.398 -6.808 -6.020 1.00 96.19 92 ILE A CA 1
ATOM 762 C C . ILE A 1 92 ? 2.125 -7.196 -7.309 1.00 96.19 92 ILE A C 1
ATOM 764 O O . ILE A 1 92 ? 3.029 -8.036 -7.298 1.00 96.19 92 ILE A O 1
ATOM 768 N N . LEU A 1 93 ? 1.736 -6.571 -8.416 1.00 93.81 93 LEU A N 1
ATOM 769 C CA . LEU A 1 93 ? 2.211 -6.886 -9.759 1.00 93.81 93 LEU A CA 1
ATOM 770 C C . LEU A 1 93 ? 2.990 -5.715 -10.351 1.00 93.81 93 LEU A C 1
ATOM 772 O O . LEU A 1 93 ? 2.593 -4.559 -10.233 1.00 93.81 93 LEU A O 1
ATOM 776 N N . GLN A 1 94 ? 4.077 -6.018 -11.052 1.00 91.50 94 GLN A N 1
ATOM 777 C CA . GLN A 1 94 ? 4.757 -5.028 -11.878 1.00 91.50 94 GLN A CA 1
ATOM 778 C C . GLN A 1 94 ? 4.024 -4.862 -13.215 1.00 91.50 94 GLN A C 1
ATOM 780 O O . GLN A 1 94 ? 3.554 -5.829 -13.817 1.00 91.50 94 GLN A O 1
ATOM 785 N N . THR A 1 95 ? 3.975 -3.629 -13.707 1.00 89.50 95 THR A N 1
ATOM 786 C CA . THR A 1 95 ? 3.606 -3.302 -15.086 1.00 89.50 95 THR A CA 1
ATOM 787 C C . THR A 1 95 ? 4.856 -2.973 -15.899 1.00 89.50 95 THR A C 1
ATOM 789 O O . THR A 1 95 ? 5.843 -2.460 -15.371 1.00 89.50 95 THR A O 1
ATOM 792 N N . HIS A 1 96 ? 4.808 -3.217 -17.208 1.00 83.62 96 HIS A N 1
ATOM 793 C CA . HIS A 1 96 ? 5.875 -2.825 -18.141 1.00 83.62 96 HIS A CA 1
ATOM 794 C C . HIS A 1 96 ? 5.796 -1.348 -18.562 1.00 83.62 96 HIS A C 1
ATOM 796 O O . HIS A 1 96 ? 6.577 -0.884 -19.390 1.00 83.62 96 HIS A O 1
ATOM 802 N N . CYS A 1 97 ? 4.839 -0.597 -18.015 1.00 80.94 97 CYS A N 1
ATOM 803 C CA . CYS A 1 97 ? 4.695 0.823 -18.281 1.00 80.94 97 CYS A CA 1
ATOM 804 C C . CYS A 1 97 ? 5.654 1.611 -17.384 1.00 80.94 97 CYS A C 1
ATOM 806 O O . CYS A 1 97 ? 5.720 1.391 -16.177 1.00 80.94 97 CYS A O 1
ATOM 808 N N . ASN A 1 98 ? 6.382 2.559 -17.975 1.00 77.00 98 ASN A N 1
ATOM 809 C CA . ASN A 1 98 ? 7.321 3.408 -17.238 1.00 77.00 98 ASN A CA 1
ATOM 810 C C . ASN A 1 98 ? 6.632 4.498 -16.412 1.00 77.00 98 ASN A C 1
ATOM 812 O O . ASN A 1 98 ? 7.224 4.982 -15.462 1.00 77.00 98 ASN A O 1
ATOM 816 N N . ASN A 1 99 ? 5.431 4.923 -16.802 1.00 75.50 99 ASN A N 1
ATOM 817 C CA . ASN A 1 99 ? 4.631 5.916 -16.094 1.00 75.50 99 ASN A CA 1
ATOM 818 C C . ASN A 1 99 ? 3.175 5.466 -16.156 1.00 75.50 99 ASN A C 1
ATOM 820 O O . ASN A 1 99 ? 2.564 5.491 -17.229 1.00 75.50 99 ASN A O 1
ATOM 824 N N . LEU A 1 100 ? 2.631 5.057 -15.019 1.00 82.75 100 LEU A N 1
ATOM 825 C CA . LEU A 1 100 ? 1.233 4.670 -14.907 1.00 82.75 100 LEU A CA 1
ATOM 826 C C . LEU A 1 100 ? 0.465 5.840 -14.276 1.00 82.75 100 LEU A C 1
ATOM 828 O O . LEU A 1 100 ? 0.527 6.058 -13.070 1.00 82.75 100 LEU A O 1
ATOM 832 N N . SER A 1 101 ? -0.200 6.647 -15.102 1.00 88.25 101 SER A N 1
ATOM 833 C CA . SER A 1 101 ? -1.150 7.647 -14.612 1.00 88.25 101 SER A CA 1
ATOM 834 C C . SER A 1 101 ? -2.492 6.974 -14.329 1.00 88.25 101 SER A C 1
ATOM 836 O O . SER A 1 101 ? -2.710 5.830 -14.720 1.00 88.25 101 SER A O 1
ATOM 838 N N . LEU A 1 102 ? -3.420 7.681 -13.679 1.00 87.81 102 LEU A N 1
ATOM 839 C CA . LEU A 1 102 ? -4.751 7.134 -13.405 1.00 87.81 102 LEU A CA 1
ATOM 840 C C . LEU A 1 102 ? -5.470 6.690 -14.692 1.00 87.81 102 LEU A C 1
ATOM 842 O O . LEU A 1 102 ? -5.967 5.571 -14.757 1.00 87.81 102 LEU A O 1
ATOM 846 N N . TYR A 1 103 ? -5.459 7.535 -15.727 1.00 87.69 103 TYR A N 1
ATOM 847 C CA . TYR A 1 103 ? -6.105 7.233 -17.007 1.00 87.69 103 TYR A CA 1
ATOM 848 C C . TYR A 1 103 ? -5.417 6.083 -17.747 1.00 87.69 103 TYR A C 1
ATOM 850 O O . TYR A 1 103 ? -6.082 5.166 -18.222 1.00 87.69 103 TYR A O 1
ATOM 858 N N . SER A 1 104 ? -4.078 6.078 -17.808 1.00 87.69 104 SER A N 1
ATOM 859 C CA . SER A 1 104 ? -3.375 4.981 -18.483 1.00 87.69 104 SER A CA 1
ATOM 860 C C . SER A 1 104 ? -3.492 3.665 -17.715 1.00 87.69 104 SER A C 1
ATOM 862 O O . SER A 1 104 ? -3.497 2.597 -18.325 1.00 87.69 104 SER A O 1
ATOM 864 N N . PHE A 1 105 ? -3.644 3.726 -16.390 1.00 89.88 105 PHE A N 1
ATOM 865 C CA . PHE A 1 105 ? -3.947 2.560 -15.575 1.00 89.88 105 PHE A CA 1
ATOM 866 C C . PHE A 1 105 ? -5.350 2.012 -15.838 1.00 89.88 105 PHE A C 1
ATOM 868 O O . PHE A 1 105 ? -5.508 0.799 -15.959 1.00 89.88 105 PHE A O 1
ATOM 875 N N . GLU A 1 106 ? -6.360 2.876 -15.937 1.00 88.94 106 GLU A N 1
ATOM 876 C CA . GLU A 1 106 ? -7.731 2.468 -16.251 1.00 88.94 106 GLU A CA 1
ATOM 877 C C . GLU A 1 106 ? -7.798 1.750 -17.607 1.00 88.94 106 GLU A C 1
ATOM 879 O O . GLU A 1 106 ? -8.357 0.653 -17.721 1.00 88.94 106 GLU A O 1
ATOM 884 N N . GLU A 1 107 ? -7.136 2.306 -18.623 1.00 87.00 107 GLU A N 1
ATOM 885 C CA . GLU A 1 107 ? -7.002 1.649 -19.922 1.00 87.00 107 GLU A CA 1
ATOM 886 C C . GLU A 1 107 ? -6.246 0.320 -19.830 1.00 87.00 107 GLU A C 1
ATOM 888 O O . GLU A 1 107 ? -6.665 -0.673 -20.419 1.00 87.00 107 GLU A O 1
ATOM 893 N N . PHE A 1 108 ? -5.136 0.270 -19.092 1.00 86.06 108 PHE A N 1
ATOM 894 C CA . PHE A 1 108 ? -4.374 -0.965 -18.899 1.00 86.06 108 PHE A CA 1
ATOM 895 C C . PHE A 1 108 ? -5.221 -2.054 -18.230 1.00 86.06 108 PHE A C 1
ATOM 897 O O . PHE A 1 108 ? -5.185 -3.211 -18.649 1.00 86.06 108 PHE A O 1
ATOM 904 N N . ARG A 1 109 ? -5.996 -1.681 -17.207 1.00 84.94 109 ARG A N 1
ATOM 905 C CA . ARG A 1 109 ? -6.866 -2.587 -16.460 1.00 84.94 109 ARG A CA 1
ATOM 906 C C . ARG A 1 109 ? -8.010 -3.114 -17.318 1.00 84.94 109 ARG A C 1
ATOM 908 O O . ARG A 1 109 ? -8.325 -4.287 -17.212 1.00 84.94 109 ARG A O 1
ATOM 915 N N . SER A 1 110 ? -8.643 -2.272 -18.133 1.00 84.94 110 SER A N 1
ATOM 916 C CA . SER A 1 110 ? -9.797 -2.686 -18.949 1.00 84.94 110 SER A CA 1
ATOM 917 C C . SER A 1 110 ? -9.439 -3.668 -20.069 1.00 84.94 110 SER A C 1
ATOM 919 O O . SER A 1 110 ? -10.308 -4.383 -20.559 1.00 84.94 110 SER A O 1
ATOM 921 N N . ARG A 1 111 ? -8.164 -3.727 -20.471 1.00 81.56 111 ARG A N 1
ATOM 922 C CA . ARG A 1 111 ? -7.663 -4.623 -21.526 1.00 81.56 111 ARG A CA 1
ATOM 923 C C . ARG A 1 111 ? -7.258 -6.014 -21.028 1.00 81.56 111 ARG A C 1
ATOM 925 O O . ARG A 1 111 ? -6.792 -6.814 -21.838 1.00 81.56 111 ARG A O 1
ATOM 932 N N . ARG A 1 112 ? -7.361 -6.285 -19.728 1.00 64.75 112 ARG A N 1
ATOM 933 C CA . ARG A 1 112 ? -6.869 -7.506 -19.084 1.00 64.75 112 ARG A CA 1
ATOM 934 C C . ARG A 1 112 ? -7.997 -8.234 -18.370 1.00 64.75 112 ARG A C 1
ATOM 936 O O . ARG A 1 112 ? -7.955 -9.480 -18.401 1.00 64.75 112 ARG A O 1
#

Secondary structure (DSSP, 8-state):
-------------------PPP--TTSPPP--GGG--SSSPEEEEEEEEE-HHHHHHTTT-HHHHHHHHHHHHHHHHHHHGGGTEEEEEEEEEE-S-S---HHHHHHHHHT-